Protein AF-A0A2V7BH50-F1 (afdb_monomer)

Nearest PDB structures (foldseek):
  5jne-assembly1_A  TM=3.994E-01  e=6.739E-01  Saccharomyces cerevisiae S288C
  4mvt-assembly1_A  TM=2.129E-01  e=1.641E+00  Homo sapiens
  1p8j-assembly1_A  TM=2.539E-01  e=5.374E+00  Mus musculus

Radius of gyration: 24.43 Å; Cα contacts (8 Å, |Δi|>4): 268; chains: 1; bounding box: 79×33×51 Å

Mean predicted aligned error: 12.46 Å

Structure (mmCIF, N/CA/C/O backbone):
data_AF-A0A2V7BH50-F1
#
_entry.id   AF-A0A2V7BH50-F1
#
loop_
_atom_site.group_PDB
_atom_site.id
_atom_site.type_symbol
_atom_site.label_atom_id
_atom_site.label_alt_id
_atom_site.label_comp_id
_atom_site.label_asym_id
_atom_site.label_entity_id
_atom_site.label_seq_id
_atom_site.pdbx_PDB_ins_code
_atom_site.Cartn_x
_atom_site.Cartn_y
_atom_site.Cartn_z
_atom_site.occupancy
_atom_site.B_iso_or_equiv
_atom_site.auth_seq_id
_atom_site.auth_comp_id
_atom_site.auth_asym_id
_atom_site.auth_atom_id
_atom_site.pdbx_PDB_model_num
ATOM 1 N N . MET A 1 1 ? -61.242 18.136 31.394 1.00 51.22 1 MET A N 1
ATOM 2 C CA . MET A 1 1 ? -59.827 18.566 31.529 1.00 51.22 1 MET A CA 1
ATOM 3 C C . MET A 1 1 ? -58.829 17.401 31.606 1.00 51.22 1 MET A C 1
ATOM 5 O O . MET A 1 1 ? -57.782 17.515 30.989 1.00 51.22 1 MET A O 1
ATOM 9 N N . GLN A 1 2 ? -59.141 16.263 32.249 1.00 54.16 2 GLN A N 1
ATOM 10 C CA . GLN A 1 2 ? -58.220 15.110 32.393 1.00 54.16 2 GLN A CA 1
ATOM 11 C C . GLN A 1 2 ? -57.709 14.466 31.083 1.00 54.16 2 GLN A C 1
ATOM 13 O O . GLN A 1 2 ? -56.586 13.965 31.047 1.00 54.16 2 GLN A O 1
ATOM 18 N N . ALA A 1 3 ? -58.497 14.471 30.002 1.00 55.38 3 ALA A N 1
ATOM 19 C CA . ALA A 1 3 ? -58.107 13.830 28.739 1.00 55.38 3 ALA A CA 1
ATOM 20 C C . ALA A 1 3 ? -56.936 14.541 28.025 1.00 55.38 3 ALA A C 1
ATOM 22 O O . ALA A 1 3 ? -56.095 13.878 27.416 1.00 55.38 3 ALA A O 1
ATOM 23 N N . ASN A 1 4 ? -56.842 15.872 28.146 1.00 57.03 4 ASN A N 1
ATOM 24 C CA . ASN A 1 4 ? -55.754 16.650 27.544 1.00 57.03 4 ASN A CA 1
ATOM 25 C C . ASN A 1 4 ? -54.443 16.469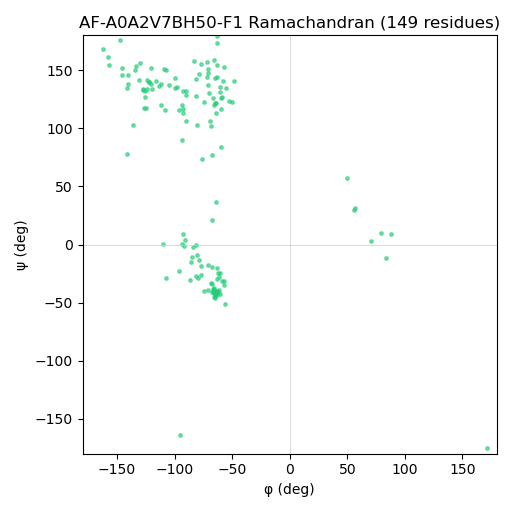 28.309 1.00 57.03 4 ASN A C 1
ATOM 27 O O . ASN A 1 4 ? -53.399 16.281 27.691 1.00 57.03 4 ASN A O 1
ATOM 31 N N . THR A 1 5 ? -54.496 16.431 29.641 1.00 60.12 5 THR A N 1
ATOM 32 C CA . THR A 1 5 ? -53.314 16.210 30.485 1.00 60.12 5 THR A CA 1
ATOM 33 C C . THR A 1 5 ? -52.688 14.842 30.214 1.00 60.12 5 THR A C 1
ATOM 35 O O . THR A 1 5 ? -51.473 14.726 30.092 1.00 60.12 5 THR A O 1
ATOM 38 N N . ARG A 1 6 ? -53.518 13.805 30.029 1.00 62.84 6 ARG A N 1
ATOM 39 C CA . ARG A 1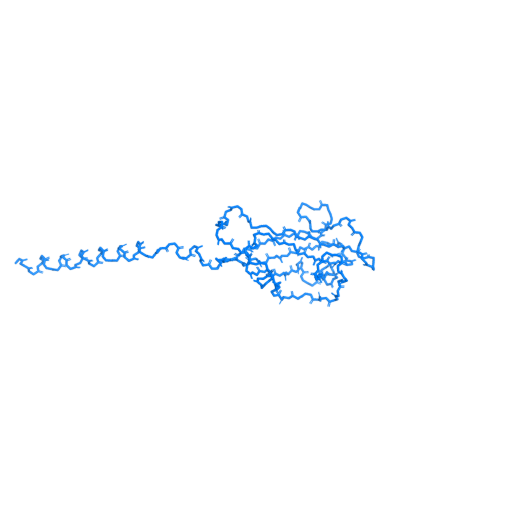 6 ? -53.053 12.439 29.751 1.00 62.84 6 ARG A CA 1
ATOM 40 C C . ARG A 1 6 ? -52.362 12.319 28.388 1.00 62.84 6 ARG A C 1
ATOM 42 O O . ARG A 1 6 ? -51.352 11.632 28.290 1.00 62.84 6 ARG A O 1
ATOM 49 N N . ARG A 1 7 ? -52.859 13.016 27.358 1.00 61.31 7 ARG A N 1
ATOM 50 C CA . ARG A 1 7 ? -52.208 13.071 26.036 1.00 61.31 7 ARG A CA 1
ATOM 51 C C . ARG A 1 7 ? -50.860 13.787 26.095 1.00 61.31 7 ARG A C 1
ATOM 53 O O . ARG A 1 7 ? -49.892 13.249 25.581 1.00 61.31 7 ARG A O 1
ATOM 60 N N . ILE A 1 8 ? -50.781 14.931 26.777 1.00 66.00 8 ILE A N 1
ATOM 61 C CA . ILE A 1 8 ? -49.538 15.709 26.914 1.00 66.00 8 ILE A CA 1
ATOM 62 C C . ILE A 1 8 ? -48.442 14.890 27.613 1.00 66.00 8 ILE A C 1
ATOM 64 O O . ILE A 1 8 ? -47.302 14.869 27.155 1.00 66.00 8 ILE A O 1
ATOM 68 N N . VAL A 1 9 ? -48.792 14.161 28.676 1.00 66.75 9 VAL A N 1
ATOM 69 C CA . VAL A 1 9 ? -47.847 13.306 29.413 1.00 66.75 9 VAL A CA 1
ATOM 70 C C . VAL A 1 9 ? -47.313 12.166 28.538 1.00 66.75 9 VAL A C 1
ATOM 72 O O . VAL A 1 9 ? -46.112 11.910 28.546 1.00 66.75 9 VAL A O 1
ATOM 75 N N . ILE A 1 10 ? -48.169 11.522 27.736 1.00 68.19 10 ILE A N 1
ATOM 76 C CA . ILE A 1 10 ? -47.751 10.446 26.822 1.00 68.19 10 ILE A CA 1
ATOM 77 C C . ILE A 1 10 ? -46.802 10.986 25.743 1.00 68.19 10 ILE A C 1
ATOM 79 O O . ILE A 1 10 ? -45.774 10.367 25.470 1.00 68.19 10 ILE A O 1
ATOM 83 N N . THR A 1 11 ? -47.085 12.158 25.167 1.00 70.12 11 THR A N 1
ATOM 84 C CA . THR A 1 11 ? -46.213 12.766 24.149 1.00 70.12 11 THR A CA 1
ATOM 85 C C . THR A 1 11 ? -44.848 13.154 24.725 1.00 70.12 11 THR A C 1
ATOM 87 O O . THR A 1 11 ? -43.822 12.912 24.092 1.00 70.12 11 THR A O 1
ATOM 90 N N . LEU A 1 12 ? -44.811 13.695 25.947 1.00 68.56 12 LEU A N 1
ATOM 91 C CA . LEU A 1 12 ? -43.563 14.066 26.624 1.00 68.56 12 LEU A CA 1
ATOM 92 C C . LEU A 1 12 ? -42.710 12.843 26.988 1.00 68.56 12 LEU A C 1
ATOM 94 O O . LEU A 1 12 ? -41.501 12.863 26.770 1.00 68.56 12 LEU A O 1
ATOM 98 N N . LEU A 1 13 ? -43.334 11.761 27.467 1.00 72.12 13 LEU A N 1
ATOM 99 C CA . LEU A 1 13 ? -42.660 10.481 27.717 1.00 72.12 13 LEU A CA 1
ATOM 100 C C . LEU A 1 13 ? -42.077 9.883 26.433 1.00 72.12 13 LEU A C 1
ATOM 102 O O . LEU A 1 13 ? -40.965 9.366 26.445 1.00 72.12 13 LEU A O 1
ATOM 106 N N . SER A 1 14 ? -42.803 10.006 25.320 1.00 68.81 14 SER A N 1
ATOM 107 C CA . SER A 1 14 ? -42.352 9.532 24.007 1.00 68.81 14 SER A CA 1
ATOM 108 C C . SER A 1 14 ? -41.120 10.305 23.528 1.00 68.81 14 SER A C 1
ATOM 110 O O . SER A 1 14 ? -40.137 9.700 23.112 1.00 68.81 14 SER A O 1
ATOM 112 N N . CYS A 1 15 ? -41.132 11.637 23.646 1.00 70.56 15 CYS A N 1
ATOM 113 C CA . CYS A 1 15 ? -39.979 12.475 23.304 1.00 70.56 15 CYS A CA 1
ATOM 114 C C . CYS A 1 15 ? -38.760 12.180 24.186 1.00 70.56 15 CYS A C 1
ATOM 116 O O . CYS A 1 15 ? -37.650 12.076 23.668 1.00 70.56 15 CYS A O 1
ATOM 118 N N . ALA A 1 16 ? -38.956 12.016 25.497 1.00 71.06 16 ALA A N 1
ATOM 119 C CA . ALA A 1 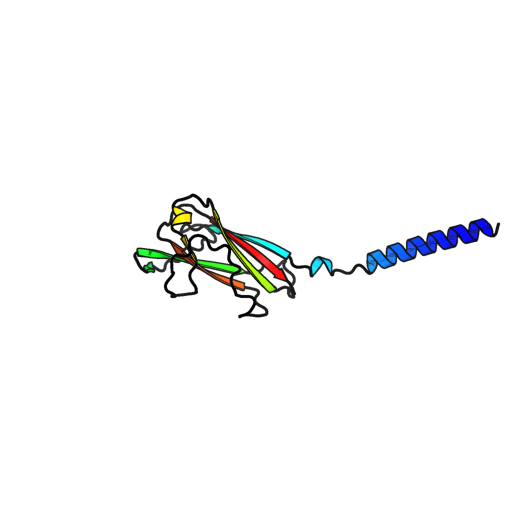16 ? -37.873 11.683 26.417 1.00 71.06 16 ALA A CA 1
ATOM 120 C C . ALA A 1 16 ? -37.262 10.309 26.103 1.00 71.06 16 ALA A C 1
ATOM 122 O O . ALA A 1 16 ? -36.043 10.165 26.117 1.00 71.06 16 ALA A O 1
ATOM 123 N N . LEU A 1 17 ? -38.092 9.321 25.752 1.00 73.62 17 LEU A N 1
ATOM 124 C CA . LEU A 1 17 ? -37.634 7.992 25.354 1.00 73.62 17 LEU A CA 1
ATOM 125 C C . LEU A 1 17 ? -36.835 8.033 24.043 1.00 73.62 17 LEU A C 1
ATOM 127 O O . LEU A 1 17 ? -35.794 7.395 23.950 1.00 73.62 17 LEU A O 1
ATOM 131 N N . ILE A 1 18 ? -37.275 8.815 23.051 1.00 71.12 18 ILE A N 1
ATOM 132 C CA . ILE A 1 18 ? -36.557 8.983 21.776 1.00 71.12 18 ILE A CA 1
ATOM 133 C C . ILE A 1 18 ? -35.201 9.664 21.996 1.00 71.12 18 ILE A C 1
ATOM 135 O O . ILE A 1 18 ? -34.198 9.216 21.449 1.00 71.12 18 ILE A O 1
ATOM 139 N N . GLN A 1 19 ? -35.146 10.708 22.827 1.00 69.31 19 GLN A N 1
ATOM 140 C CA . GLN A 1 19 ? -33.885 11.378 23.167 1.00 69.31 19 GLN A CA 1
ATOM 141 C C . GLN A 1 19 ? -32.940 10.460 23.953 1.00 69.31 19 GLN A C 1
ATOM 143 O O . GLN A 1 19 ? -31.738 10.461 23.699 1.00 69.31 19 GLN A O 1
ATOM 148 N N . LEU A 1 20 ? -33.476 9.628 24.852 1.00 66.94 20 LEU A N 1
ATOM 149 C CA . LEU A 1 20 ? -32.700 8.632 25.588 1.00 66.94 20 LEU A CA 1
ATOM 150 C C . LEU A 1 20 ? -32.166 7.530 24.660 1.00 66.94 20 LEU A C 1
ATOM 152 O O . LEU A 1 20 ? -31.011 7.144 24.785 1.00 66.94 20 LEU A O 1
ATOM 156 N N . LEU A 1 21 ? -32.967 7.064 23.696 1.00 65.44 21 LEU A N 1
ATOM 157 C CA . LEU A 1 21 ? -32.547 6.091 22.681 1.00 65.44 21 LEU A CA 1
ATOM 158 C C . LEU A 1 21 ? -31.471 6.663 21.745 1.00 65.44 21 LEU A C 1
ATOM 160 O O . LEU A 1 21 ? -30.518 5.962 21.422 1.00 65.44 21 LEU A O 1
ATOM 164 N N . LEU A 1 22 ? -31.576 7.938 21.359 1.00 61.59 22 LEU A N 1
ATOM 165 C CA . LEU A 1 22 ? -30.550 8.642 20.578 1.00 61.59 22 LEU A CA 1
ATOM 166 C C . LEU A 1 22 ? -29.251 8.854 21.371 1.00 61.59 22 LEU A C 1
ATOM 168 O O . LEU A 1 22 ? -28.177 8.804 20.787 1.00 61.59 22 LEU A O 1
ATOM 172 N N . ALA A 1 23 ? -29.334 9.061 22.688 1.00 60.69 23 ALA A N 1
ATOM 173 C CA . ALA A 1 23 ? -28.163 9.168 23.561 1.00 60.69 23 ALA A CA 1
ATOM 174 C C . ALA A 1 23 ? -27.528 7.800 23.891 1.00 60.69 23 ALA A C 1
ATOM 176 O O . ALA A 1 23 ? -26.334 7.731 24.174 1.00 60.69 23 ALA A O 1
ATOM 177 N N . LEU A 1 24 ? -28.320 6.720 23.860 1.00 57.69 24 LEU A N 1
ATOM 178 C CA . LEU A 1 24 ? -27.879 5.333 24.063 1.00 57.69 24 LEU A CA 1
ATOM 179 C C . LEU A 1 24 ? -27.360 4.665 22.785 1.00 57.69 24 LEU A C 1
ATOM 181 O O . LEU A 1 24 ? -26.687 3.641 22.885 1.00 57.69 24 LEU A O 1
ATOM 185 N N . ALA A 1 25 ? -27.626 5.235 21.605 1.00 56.97 25 ALA A N 1
ATOM 186 C CA . ALA A 1 25 ? -26.881 4.939 20.387 1.00 56.97 25 ALA A CA 1
ATOM 187 C C . ALA A 1 25 ? -25.452 5.481 20.564 1.00 56.97 25 ALA A C 1
ATOM 189 O O . ALA A 1 25 ? -25.109 6.576 20.124 1.00 56.97 25 ALA A O 1
ATOM 190 N N . GLY A 1 26 ? -24.652 4.743 21.332 1.00 51.69 26 GLY A N 1
ATOM 191 C CA . GLY A 1 26 ? -23.297 5.112 21.700 1.00 51.69 26 GLY A CA 1
ATOM 192 C C . GLY A 1 26 ? -22.360 5.210 20.489 1.00 51.69 26 GLY A C 1
ATOM 193 O O . GLY A 1 26 ? -22.743 4.925 19.353 1.00 51.69 26 GLY A O 1
ATOM 194 N N . PRO A 1 27 ? -21.083 5.552 20.718 1.00 51.00 27 PRO A N 1
ATOM 195 C CA . PRO A 1 27 ? -20.056 5.695 19.683 1.00 51.00 27 PRO A CA 1
ATOM 196 C C . PRO A 1 27 ? -19.669 4.369 18.990 1.00 51.00 27 PRO A C 1
ATOM 198 O O . PRO A 1 27 ? -18.594 4.272 18.406 1.00 51.00 27 PRO A O 1
ATOM 201 N N . GLU A 1 28 ? -20.513 3.337 19.023 1.00 51.47 28 GLU A N 1
ATOM 202 C CA . GLU A 1 28 ? -20.289 2.052 18.350 1.00 51.47 28 GLU A CA 1
ATOM 203 C C . GLU A 1 28 ? -20.079 2.218 16.843 1.00 51.47 28 GLU A C 1
ATOM 205 O O . GLU A 1 28 ? -19.255 1.514 16.266 1.00 51.47 28 GLU A O 1
ATOM 210 N N . ALA A 1 29 ? -20.708 3.217 16.215 1.00 48.34 29 ALA A N 1
ATOM 211 C CA . ALA A 1 29 ? -20.437 3.549 14.817 1.00 48.34 29 ALA A CA 1
ATOM 212 C C . ALA A 1 29 ? -18.987 4.025 14.581 1.00 48.34 29 ALA A C 1
ATOM 214 O O . ALA A 1 29 ? -18.431 3.763 13.520 1.00 48.34 29 ALA A O 1
ATOM 215 N N . ALA A 1 30 ? -18.339 4.660 15.567 1.00 51.62 30 ALA A N 1
ATOM 216 C CA . ALA A 1 30 ? -16.927 5.052 15.482 1.00 51.62 30 ALA A CA 1
ATOM 217 C C . ALA A 1 30 ? -15.963 3.869 15.707 1.00 51.62 30 ALA A C 1
ATOM 219 O O . ALA A 1 30 ? -14.801 3.943 15.310 1.00 51.62 30 ALA A O 1
ATOM 220 N N . ARG A 1 31 ? -16.444 2.765 16.301 1.00 57.47 31 ARG A N 1
ATOM 221 C CA . ARG A 1 31 ? -15.720 1.485 16.413 1.00 57.47 31 ARG A CA 1
ATOM 222 C C . ARG A 1 31 ? -16.002 0.520 15.260 1.00 57.47 31 ARG A C 1
ATOM 224 O O . ARG A 1 31 ? -15.445 -0.576 15.238 1.00 57.47 31 ARG A O 1
ATOM 231 N N . ALA A 1 32 ? -16.865 0.897 14.320 1.00 68.50 32 ALA A N 1
ATOM 232 C CA . ALA A 1 32 ? -17.081 0.116 13.116 1.00 68.50 32 ALA A CA 1
ATOM 233 C C . ALA A 1 32 ? -15.789 0.052 12.292 1.00 68.50 32 ALA A C 1
ATOM 235 O O . ALA A 1 32 ? -14.933 0.933 12.376 1.00 68.50 32 ALA A O 1
ATOM 236 N N . GLN A 1 33 ? -15.660 -1.001 11.490 1.00 78.81 33 GLN A N 1
ATOM 237 C CA . GLN A 1 33 ? -14.560 -1.145 10.549 1.00 78.81 33 GLN A CA 1
ATOM 238 C C . GLN A 1 33 ? -14.452 0.111 9.668 1.00 78.81 33 GLN A C 1
ATOM 240 O O . GLN A 1 33 ? -15.417 0.484 9.002 1.00 78.81 33 GLN A O 1
ATOM 245 N N . GLN A 1 34 ? -13.286 0.755 9.657 1.00 84.56 34 GLN A N 1
ATOM 246 C CA . GLN A 1 34 ? -13.026 1.953 8.854 1.00 84.56 34 GLN A CA 1
ATOM 247 C C . GLN A 1 34 ? -12.070 1.605 7.718 1.00 84.56 34 GLN A C 1
ATOM 249 O O . GLN A 1 34 ? -11.253 0.697 7.850 1.00 84.56 34 GLN A O 1
ATOM 254 N N . THR A 1 35 ? -12.163 2.311 6.593 1.00 86.94 35 THR A N 1
ATOM 255 C CA . THR A 1 35 ? -11.208 2.170 5.486 1.00 86.94 35 THR A CA 1
ATOM 256 C C . THR A 1 35 ? -10.674 3.536 5.107 1.00 86.94 35 THR A C 1
ATOM 258 O O . THR A 1 35 ? -11.448 4.480 4.965 1.00 86.94 35 THR A O 1
ATOM 261 N N . PHE A 1 36 ? -9.362 3.639 4.934 1.00 87.25 36 PHE A N 1
ATOM 262 C CA . PHE A 1 36 ? -8.716 4.834 4.403 1.00 87.25 36 PHE A CA 1
ATOM 263 C C . PHE A 1 36 ? -7.701 4.450 3.332 1.00 87.25 36 PHE A C 1
ATOM 265 O O . PHE A 1 36 ? -7.141 3.354 3.354 1.00 87.25 36 PHE A O 1
ATOM 272 N N . SER A 1 37 ? -7.454 5.374 2.408 1.00 90.06 37 SER A N 1
ATOM 273 C CA . SER A 1 37 ? -6.529 5.161 1.300 1.00 90.06 37 SER A CA 1
ATOM 274 C C . SER A 1 37 ? -5.225 5.918 1.533 1.00 90.06 37 SER A C 1
ATOM 276 O O . SER A 1 37 ? -5.235 7.088 1.914 1.00 90.06 37 SER A O 1
ATOM 278 N N . ILE A 1 38 ? -4.097 5.273 1.254 1.00 90.56 38 ILE A N 1
ATOM 279 C CA . ILE A 1 38 ? -2.770 5.893 1.225 1.00 90.56 38 ILE A CA 1
ATOM 280 C C . ILE A 1 38 ? -2.165 5.665 -0.155 1.00 90.56 38 ILE A C 1
ATOM 282 O O . ILE A 1 38 ? -2.304 4.592 -0.735 1.00 90.56 38 ILE A O 1
ATOM 286 N N . ALA A 1 39 ? -1.487 6.676 -0.687 1.00 93.00 39 ALA A N 1
ATOM 287 C CA . ALA A 1 39 ? -0.825 6.604 -1.978 1.00 93.00 39 ALA A CA 1
ATOM 288 C C . ALA A 1 39 ? 0.671 6.871 -1.826 1.00 93.00 39 ALA A C 1
ATOM 290 O O . ALA A 1 39 ? 1.074 7.799 -1.124 1.00 93.00 39 ALA A O 1
ATOM 291 N N . PHE A 1 40 ? 1.478 6.086 -2.528 1.00 93.50 40 PHE A N 1
ATOM 292 C CA . PHE A 1 40 ? 2.918 6.270 -2.591 1.00 93.50 40 PHE A CA 1
ATOM 293 C C . PHE A 1 40 ? 3.360 6.358 -4.053 1.00 93.50 40 PHE A C 1
ATOM 295 O O . PHE A 1 40 ? 3.044 5.462 -4.847 1.00 93.50 40 PHE A O 1
ATOM 302 N N . PRO A 1 41 ? 4.105 7.401 -4.445 1.00 92.75 41 PRO A N 1
ATOM 303 C CA . PRO A 1 41 ? 4.771 7.419 -5.735 1.00 92.75 41 PRO A CA 1
ATOM 304 C C . PRO A 1 41 ? 5.716 6.224 -5.864 1.00 92.75 41 PRO A C 1
ATOM 306 O O . PRO A 1 41 ? 6.421 5.853 -4.924 1.00 92.75 41 PRO A O 1
ATOM 309 N N . LYS A 1 42 ? 5.760 5.620 -7.049 1.00 88.19 42 LYS A N 1
ATOM 310 C CA . LYS A 1 42 ? 6.729 4.563 -7.331 1.00 88.19 42 LYS A CA 1
ATOM 311 C C . LYS A 1 42 ? 8.093 5.130 -7.708 1.00 88.19 42 LYS A C 1
ATOM 313 O O . LYS A 1 42 ? 9.095 4.467 -7.505 1.00 88.19 42 LYS A O 1
ATOM 318 N N . LYS A 1 43 ? 8.145 6.337 -8.267 1.00 86.50 43 LYS A N 1
ATOM 319 C CA . LYS A 1 43 ? 9.367 6.952 -8.792 1.00 86.50 43 LYS A CA 1
ATOM 320 C C . LYS A 1 43 ? 10.329 7.367 -7.684 1.00 86.50 43 LYS A C 1
ATOM 322 O O . LYS A 1 43 ? 9.910 7.918 -6.668 1.00 86.50 43 LYS A O 1
ATOM 327 N N . ALA A 1 44 ? 11.621 7.112 -7.878 1.00 81.62 44 ALA A N 1
ATOM 328 C CA . ALA A 1 44 ? 12.660 7.522 -6.936 1.00 81.62 44 ALA A CA 1
ATOM 329 C C . ALA A 1 44 ? 12.747 9.053 -6.819 1.00 81.62 44 ALA A C 1
ATOM 331 O O . ALA A 1 44 ? 12.608 9.761 -7.813 1.00 81.62 44 ALA A O 1
ATOM 332 N N . GLY A 1 45 ? 13.028 9.552 -5.614 1.00 82.88 45 GLY A N 1
ATOM 333 C CA . GLY A 1 45 ? 13.203 10.986 -5.351 1.00 82.88 45 GLY A CA 1
ATOM 334 C C . GLY A 1 45 ? 11.904 11.763 -5.122 1.00 82.88 45 GLY A C 1
ATOM 335 O O . GLY A 1 45 ? 11.964 12.887 -4.632 1.00 82.88 45 GLY A O 1
ATOM 336 N N . GLU A 1 46 ? 10.744 11.163 -5.398 1.00 88.19 46 GLU A N 1
ATOM 337 C CA . GLU A 1 46 ? 9.455 11.751 -5.038 1.00 88.19 46 GLU A CA 1
ATOM 338 C C . GLU A 1 46 ? 9.221 11.680 -3.515 1.00 88.19 46 GLU A C 1
ATOM 340 O O . GLU A 1 46 ? 9.596 10.686 -2.873 1.00 88.19 46 GLU A O 1
ATOM 345 N N . PRO A 1 47 ? 8.577 12.695 -2.910 1.00 86.06 47 PRO A N 1
ATOM 346 C CA . PRO A 1 47 ? 8.184 12.648 -1.508 1.00 86.06 47 PRO A CA 1
ATOM 347 C C . PRO A 1 47 ? 7.328 11.413 -1.211 1.00 86.06 47 PRO A C 1
ATOM 349 O O . PRO A 1 47 ? 6.395 11.102 -1.949 1.00 86.06 47 PRO A O 1
ATOM 352 N N . ASN A 1 48 ? 7.635 10.717 -0.113 1.00 86.25 48 ASN A N 1
ATOM 353 C CA . ASN A 1 48 ? 6.958 9.477 0.283 1.00 86.25 48 ASN A CA 1
ATOM 354 C C . ASN A 1 48 ? 6.982 8.385 -0.803 1.00 86.25 48 ASN A C 1
ATOM 356 O O . ASN A 1 48 ? 6.061 7.580 -0.889 1.00 86.25 48 ASN A O 1
ATOM 360 N N . SER A 1 49 ? 8.014 8.345 -1.647 1.00 90.06 49 SER A N 1
ATOM 361 C CA . SER A 1 49 ? 8.192 7.248 -2.596 1.00 90.06 49 SER A CA 1
ATOM 362 C C . SER A 1 49 ? 8.459 5.918 -1.892 1.00 90.06 49 SER A C 1
ATOM 364 O O . SER A 1 49 ? 9.193 5.868 -0.903 1.00 90.06 49 SER A O 1
ATOM 366 N N . CYS A 1 50 ? 7.924 4.823 -2.440 1.00 88.00 50 CYS A N 1
ATOM 367 C CA . CYS A 1 50 ? 8.290 3.476 -1.991 1.00 88.00 50 CYS A CA 1
ATOM 368 C C . CYS A 1 50 ? 9.608 2.979 -2.578 1.00 88.00 50 CYS A C 1
ATOM 370 O O . CYS A 1 50 ? 10.063 1.906 -2.188 1.00 88.00 50 CYS A O 1
ATOM 372 N N . MET A 1 51 ? 10.208 3.684 -3.540 1.00 89.56 51 MET A N 1
ATOM 373 C CA . MET A 1 51 ? 11.422 3.195 -4.184 1.00 89.56 51 MET A CA 1
ATOM 374 C C . MET A 1 51 ? 12.574 3.123 -3.191 1.00 89.56 51 MET A C 1
ATOM 376 O O . MET A 1 51 ? 12.981 4.132 -2.613 1.00 89.56 51 MET A O 1
ATOM 380 N N . THR A 1 52 ? 13.135 1.929 -3.019 1.00 85.88 52 THR A N 1
ATOM 381 C CA . THR A 1 52 ? 14.347 1.769 -2.219 1.00 85.88 52 THR A CA 1
ATOM 382 C C . THR A 1 52 ? 15.579 2.080 -3.065 1.00 85.88 52 THR A C 1
ATOM 384 O O . THR A 1 52 ? 15.562 1.976 -4.289 1.00 85.88 52 THR A O 1
ATOM 387 N N . GLN A 1 53 ? 16.683 2.428 -2.406 1.00 78.44 53 GLN A N 1
ATOM 388 C CA . GLN A 1 53 ? 17.989 2.557 -3.063 1.00 78.44 53 GLN A CA 1
ATOM 389 C C . GLN A 1 53 ? 18.689 1.200 -3.255 1.00 78.44 53 GLN A C 1
ATOM 391 O O . GLN A 1 53 ? 19.803 1.146 -3.769 1.00 78.44 53 GLN A O 1
ATOM 396 N N . MET A 1 54 ? 18.066 0.103 -2.812 1.00 71.88 54 MET A N 1
ATOM 397 C CA . MET A 1 54 ? 18.649 -1.228 -2.905 1.00 71.88 54 MET A CA 1
ATOM 398 C C . MET A 1 54 ? 18.422 -1.786 -4.313 1.00 71.88 54 MET A C 1
ATOM 400 O O . MET A 1 54 ? 17.273 -1.814 -4.770 1.00 71.88 54 MET A O 1
ATOM 404 N N . PRO A 1 55 ? 19.479 -2.263 -4.996 1.00 68.88 55 PRO A N 1
ATOM 405 C CA . PRO A 1 55 ? 19.303 -2.955 -6.260 1.00 68.88 55 PRO A CA 1
ATOM 406 C C . PRO A 1 55 ? 18.439 -4.199 -6.035 1.00 68.88 55 PRO A C 1
ATOM 408 O O . PRO A 1 55 ? 18.666 -4.980 -5.109 1.00 68.88 55 PRO A O 1
ATOM 411 N N . GLY A 1 56 ? 17.422 -4.357 -6.875 1.00 67.00 56 GLY A N 1
ATOM 412 C CA . GLY A 1 56 ? 16.615 -5.562 -6.923 1.00 67.00 56 GLY A CA 1
ATOM 413 C C . GLY A 1 56 ? 17.393 -6.717 -7.545 1.00 67.00 56 GLY A C 1
ATOM 414 O O . GLY A 1 56 ? 18.317 -6.521 -8.338 1.00 67.00 56 GLY A O 1
ATOM 415 N N . GLY A 1 57 ? 16.982 -7.948 -7.239 1.00 67.50 57 GLY A N 1
ATOM 416 C CA . GLY A 1 57 ? 17.399 -9.100 -8.041 1.00 67.50 57 GLY A CA 1
ATOM 417 C C . GLY A 1 57 ? 17.003 -8.915 -9.515 1.00 67.50 57 GLY A C 1
ATOM 418 O O . GLY A 1 57 ? 16.032 -8.216 -9.816 1.00 67.50 57 GLY A O 1
ATOM 419 N N . ASN A 1 58 ? 17.750 -9.537 -10.433 1.00 72.44 58 ASN A N 1
ATOM 420 C CA . ASN A 1 58 ? 17.468 -9.551 -11.878 1.00 72.44 58 ASN A CA 1
ATOM 421 C C . ASN A 1 58 ? 17.347 -8.163 -12.548 1.00 72.44 58 ASN A C 1
ATOM 423 O O . ASN A 1 58 ? 16.602 -8.007 -13.512 1.00 72.44 58 ASN A O 1
ATOM 427 N N . GLY A 1 59 ? 18.079 -7.156 -12.058 1.00 75.69 59 GLY A N 1
ATOM 428 C CA . GLY A 1 59 ? 18.184 -5.843 -12.710 1.00 75.69 59 GLY A CA 1
ATOM 429 C C . GLY A 1 59 ? 17.000 -4.892 -12.494 1.00 75.69 59 GLY A C 1
ATOM 430 O O . GLY A 1 59 ? 16.944 -3.859 -13.153 1.00 75.69 59 GLY A O 1
ATOM 431 N N . GLY A 1 60 ? 16.068 -5.220 -11.593 1.00 83.81 60 GLY A N 1
ATOM 432 C CA . GLY A 1 60 ? 15.012 -4.299 -11.151 1.00 83.81 60 GLY A CA 1
ATOM 433 C C . GLY A 1 60 ? 15.357 -3.559 -9.856 1.00 83.81 60 GLY A C 1
ATOM 434 O O . GLY A 1 60 ? 16.503 -3.559 -9.407 1.00 83.81 60 GLY A O 1
ATOM 435 N N . THR A 1 61 ? 14.343 -2.975 -9.219 1.00 87.44 61 THR A N 1
ATOM 436 C CA . THR A 1 61 ? 14.468 -2.231 -7.956 1.00 87.44 61 THR A CA 1
ATOM 437 C C . THR A 1 61 ? 13.421 -2.689 -6.950 1.00 87.44 61 THR A C 1
ATOM 439 O O . THR A 1 61 ? 12.271 -2.947 -7.313 1.00 87.44 61 THR A O 1
ATOM 442 N N . PHE A 1 62 ? 13.801 -2.773 -5.673 1.00 87.69 62 PHE A N 1
ATOM 443 C CA . PHE A 1 62 ? 12.853 -3.069 -4.601 1.00 87.69 62 PHE A CA 1
ATOM 444 C C . PHE A 1 62 ? 12.028 -1.841 -4.206 1.00 87.69 62 PHE A C 1
ATOM 446 O O . PHE A 1 62 ? 12.521 -0.709 -4.176 1.00 87.69 62 PHE A O 1
ATOM 453 N N . LEU A 1 63 ? 10.783 -2.101 -3.825 1.00 89.31 63 LEU A N 1
ATOM 454 C CA . LEU A 1 63 ? 9.817 -1.152 -3.293 1.00 89.31 63 LEU A CA 1
ATOM 455 C C . LEU A 1 63 ? 9.525 -1.515 -1.833 1.00 89.31 63 LEU A C 1
ATOM 457 O O . LEU A 1 63 ? 9.320 -2.686 -1.514 1.00 89.31 63 LEU A O 1
ATOM 461 N N . ARG A 1 64 ? 9.478 -0.515 -0.955 1.00 88.81 64 ARG A N 1
ATOM 462 C CA . ARG A 1 64 ? 9.101 -0.650 0.454 1.00 88.81 64 ARG A CA 1
ATOM 463 C C . ARG A 1 64 ? 8.166 0.490 0.841 1.00 88.81 64 ARG A C 1
ATOM 465 O O . ARG A 1 64 ? 8.611 1.610 1.079 1.00 88.81 64 ARG A O 1
ATOM 472 N N . CYS A 1 65 ? 6.876 0.193 0.931 1.00 88.62 65 CYS A N 1
ATOM 473 C CA . CYS A 1 65 ? 5.866 1.150 1.370 1.00 88.62 65 CYS A CA 1
ATOM 474 C C . CYS A 1 65 ? 5.597 0.964 2.860 1.00 88.62 65 CYS A C 1
ATOM 476 O O . CYS A 1 65 ? 5.104 -0.085 3.280 1.00 88.62 65 CYS A O 1
ATOM 478 N N . ARG A 1 66 ? 5.914 1.979 3.667 1.00 88.44 66 ARG A N 1
ATOM 479 C CA . ARG A 1 66 ? 5.613 1.968 5.099 1.00 88.44 66 ARG A CA 1
ATOM 480 C C . ARG A 1 66 ? 4.238 2.579 5.336 1.00 88.44 66 ARG A C 1
ATOM 482 O O . ARG A 1 66 ? 4.072 3.792 5.268 1.00 88.44 66 ARG A O 1
ATOM 489 N N . ILE A 1 67 ? 3.272 1.729 5.650 1.00 88.00 67 ILE A N 1
ATOM 490 C CA . ILE A 1 67 ? 1.898 2.109 5.966 1.00 88.00 67 ILE A CA 1
ATOM 491 C C . ILE A 1 67 ? 1.799 2.259 7.480 1.00 88.00 67 ILE A C 1
ATOM 493 O O . ILE A 1 67 ? 2.062 1.315 8.223 1.00 88.00 67 ILE A O 1
ATOM 497 N N . VAL A 1 68 ? 1.441 3.450 7.948 1.00 88.75 68 VAL A N 1
ATOM 498 C CA . VAL A 1 68 ? 1.261 3.750 9.372 1.00 88.75 68 VAL A CA 1
ATOM 499 C C . VAL A 1 68 ? -0.115 4.364 9.540 1.00 88.75 68 VAL A C 1
ATOM 501 O O . VAL A 1 68 ? -0.472 5.258 8.774 1.00 88.75 68 VAL A O 1
ATOM 504 N N . LEU A 1 69 ? -0.881 3.885 10.524 1.00 87.06 69 LEU A N 1
ATOM 505 C CA . LEU A 1 69 ? -2.162 4.502 10.854 1.00 87.06 69 LEU A CA 1
ATOM 506 C C . LEU A 1 69 ? -1.932 5.974 11.223 1.00 87.06 69 LEU A C 1
ATOM 508 O O . LEU A 1 69 ? -1.093 6.238 12.094 1.00 87.06 69 LEU A O 1
ATOM 512 N N . PRO A 1 70 ? -2.638 6.925 10.591 1.00 86.12 70 PRO A N 1
ATOM 513 C CA . PRO A 1 70 ? -2.497 8.324 10.953 1.00 86.12 70 PRO A CA 1
ATOM 514 C C . PRO A 1 70 ? -3.003 8.580 12.384 1.00 86.12 70 PRO A C 1
ATOM 516 O O . PRO A 1 70 ? -3.705 7.763 12.987 1.00 86.12 70 PRO A O 1
ATOM 519 N 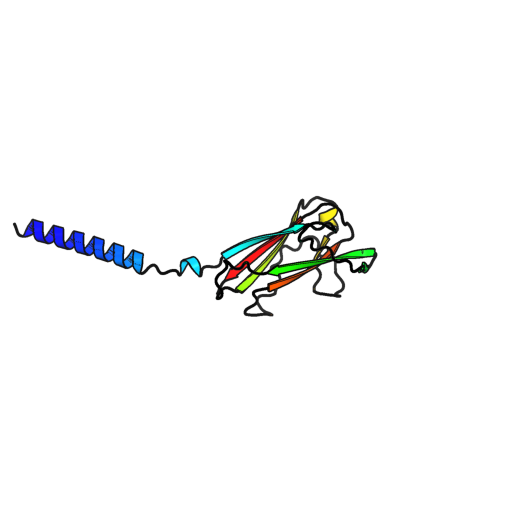N . ALA A 1 71 ? -2.542 9.683 12.980 1.00 87.06 71 ALA A N 1
ATOM 520 C CA . ALA A 1 71 ? -2.702 9.947 14.414 1.00 87.06 71 ALA A CA 1
ATOM 521 C C . ALA A 1 71 ? -4.162 10.187 14.843 1.00 87.06 71 ALA A C 1
ATOM 523 O O . ALA A 1 71 ? -4.480 10.078 16.024 1.00 87.06 71 ALA A O 1
ATOM 524 N N . ASP A 1 72 ? -5.029 10.515 13.891 1.00 86.88 72 ASP A N 1
ATOM 525 C CA . ASP A 1 72 ? -6.470 10.696 14.049 1.00 86.88 72 ASP A CA 1
ATOM 526 C C . ASP A 1 72 ? -7.250 9.371 14.095 1.00 86.88 72 ASP A C 1
ATOM 528 O O . ASP A 1 72 ? -8.402 9.362 14.528 1.00 86.88 72 ASP A O 1
ATOM 532 N N . VAL A 1 73 ? -6.633 8.241 13.725 1.00 86.19 73 VAL A N 1
ATOM 533 C CA . VAL A 1 73 ? -7.240 6.913 13.890 1.00 86.19 73 VAL A CA 1
ATOM 534 C C . VAL A 1 73 ? -7.195 6.507 15.371 1.00 86.19 73 VAL A C 1
ATOM 536 O O . VAL A 1 73 ? -6.092 6.411 15.929 1.00 86.19 73 VAL A O 1
ATOM 539 N N . PRO A 1 74 ? -8.344 6.198 16.013 1.00 88.75 74 PRO A N 1
ATOM 540 C CA . PRO A 1 74 ? -8.410 5.827 17.428 1.00 88.75 74 PRO A CA 1
ATOM 541 C C . PRO A 1 74 ? -7.388 4.756 17.825 1.00 88.75 74 PRO A C 1
ATOM 543 O O . PRO A 1 74 ? -7.119 3.830 17.057 1.00 88.75 74 PRO A O 1
ATOM 546 N N . SER A 1 75 ? -6.786 4.893 19.014 1.00 88.25 75 SER A N 1
ATOM 547 C CA . SER A 1 75 ? -5.663 4.060 19.485 1.00 88.25 75 SER A CA 1
ATOM 548 C C . SER A 1 75 ? -6.012 2.575 19.653 1.00 88.25 75 SER A C 1
ATOM 550 O O . SER A 1 75 ? -5.116 1.732 19.634 1.00 88.25 75 SER A O 1
ATOM 552 N N . ASP A 1 76 ? -7.299 2.266 19.780 1.00 86.25 76 ASP A N 1
ATOM 553 C CA . ASP A 1 76 ? -7.868 0.929 19.920 1.00 86.25 76 ASP A CA 1
ATOM 554 C C . ASP A 1 76 ? -8.256 0.273 18.585 1.00 86.25 76 ASP A C 1
ATOM 556 O O . ASP A 1 76 ? -8.775 -0.839 18.594 1.00 86.25 76 ASP A O 1
ATOM 560 N N . LEU A 1 77 ? -7.984 0.922 17.445 1.00 86.62 77 LEU A N 1
ATOM 561 C CA . LEU A 1 77 ? -8.132 0.321 16.118 1.00 86.62 77 LEU A CA 1
ATOM 562 C C . LEU A 1 77 ? -6.791 -0.165 15.561 1.00 86.62 77 LEU A C 1
ATOM 564 O O . LEU A 1 77 ? -5.746 0.479 15.706 1.00 86.62 77 LEU A O 1
ATOM 568 N N . PHE A 1 78 ? -6.841 -1.294 14.865 1.00 85.81 78 PHE A N 1
ATOM 569 C CA . PHE A 1 78 ? -5.686 -1.982 14.301 1.00 85.81 78 PHE A CA 1
ATOM 570 C C . PHE A 1 78 ? -5.919 -2.310 12.834 1.00 85.81 78 PHE A C 1
ATOM 572 O O . PHE A 1 78 ? -7.059 -2.423 12.390 1.00 85.81 78 PHE A O 1
ATOM 579 N N . ILE A 1 79 ? -4.839 -2.476 12.077 1.00 84.81 79 ILE A N 1
ATOM 580 C CA . ILE A 1 79 ? -4.899 -2.884 10.674 1.00 84.81 79 ILE A CA 1
ATOM 581 C C . ILE A 1 79 ? -5.482 -4.297 10.599 1.00 84.81 79 ILE A C 1
ATOM 583 O O . ILE A 1 79 ? -4.945 -5.239 11.178 1.00 84.81 79 ILE A O 1
ATOM 587 N N . ARG A 1 80 ? -6.588 -4.430 9.865 1.00 81.81 80 ARG A N 1
ATOM 588 C CA . ARG A 1 80 ? -7.312 -5.684 9.623 1.00 81.81 80 ARG A CA 1
ATOM 589 C C . ARG A 1 80 ? -7.129 -6.198 8.202 1.00 81.81 80 ARG A C 1
ATOM 591 O O . ARG A 1 80 ? -7.172 -7.403 7.988 1.00 81.81 80 ARG A O 1
ATOM 598 N N . ALA A 1 81 ? -6.905 -5.309 7.242 1.00 78.81 81 ALA A N 1
ATOM 599 C CA . ALA A 1 81 ? -6.520 -5.679 5.889 1.00 78.81 81 ALA A CA 1
ATOM 600 C C . ALA A 1 81 ? -5.809 -4.510 5.209 1.00 78.81 81 ALA A C 1
ATOM 602 O O . ALA A 1 81 ? -6.036 -3.346 5.539 1.00 78.81 81 ALA A O 1
ATOM 603 N N . VAL A 1 82 ? -4.972 -4.840 4.234 1.00 80.38 82 VAL A N 1
ATOM 604 C CA . VAL A 1 82 ? -4.434 -3.890 3.265 1.00 80.38 82 VAL A CA 1
ATOM 605 C C . VAL A 1 82 ? -4.754 -4.454 1.890 1.00 80.38 82 VAL A C 1
ATOM 607 O O . VAL A 1 82 ? -4.537 -5.639 1.647 1.00 80.38 82 VAL A O 1
ATOM 610 N N . PHE A 1 83 ? -5.282 -3.619 1.009 1.00 82.31 83 PHE A N 1
ATOM 611 C CA . PHE A 1 83 ? -5.499 -3.924 -0.399 1.00 82.31 83 PHE A CA 1
ATOM 612 C C . PHE A 1 83 ? -4.631 -2.993 -1.221 1.00 82.31 83 PHE A C 1
ATOM 614 O O . PHE A 1 83 ? -4.485 -1.828 -0.868 1.00 82.31 83 PHE A O 1
ATOM 621 N N . PHE A 1 84 ? -4.041 -3.504 -2.291 1.00 84.00 84 PHE A N 1
ATOM 622 C CA . PHE A 1 84 ? -3.082 -2.772 -3.104 1.00 84.00 84 PHE A CA 1
ATOM 623 C C . PHE A 1 84 ? -3.553 -2.688 -4.557 1.00 84.00 84 PHE A C 1
ATOM 625 O O . PHE A 1 84 ? -4.039 -3.668 -5.119 1.00 84.00 84 PHE A O 1
ATOM 632 N N . GLU A 1 85 ? -3.347 -1.527 -5.174 1.00 87.62 85 GLU A N 1
ATOM 633 C CA . GLU A 1 85 ? -3.535 -1.300 -6.602 1.00 87.62 85 GLU A CA 1
ATOM 634 C C . GLU A 1 85 ? -2.438 -0.373 -7.147 1.00 87.62 85 GLU A C 1
ATOM 636 O O . GLU A 1 85 ? -2.151 0.677 -6.573 1.00 87.62 85 GLU A O 1
ATOM 641 N N . CYS A 1 86 ? -1.849 -0.708 -8.296 1.00 88.69 86 CYS A N 1
ATOM 642 C CA . CYS A 1 86 ? -0.988 0.223 -9.026 1.00 88.69 86 CYS A CA 1
ATOM 643 C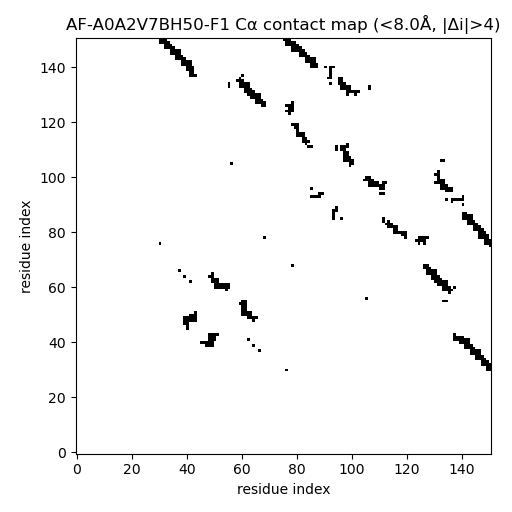 C . CYS A 1 86 ? -1.790 1.014 -10.067 1.00 88.69 86 CYS A C 1
ATOM 645 O O . CYS A 1 86 ? -2.511 0.425 -10.875 1.00 88.69 86 CYS A O 1
ATOM 647 N N . ARG A 1 87 ? -1.621 2.342 -10.100 1.00 91.06 87 ARG A N 1
ATOM 648 C CA . ARG A 1 87 ? -2.285 3.240 -11.055 1.00 91.06 87 ARG A CA 1
ATOM 649 C C . ARG A 1 87 ? -1.284 4.096 -11.849 1.00 91.06 87 ARG A C 1
ATOM 651 O O . ARG A 1 87 ? -0.318 4.585 -11.264 1.00 91.06 87 ARG A O 1
ATOM 658 N N . PRO A 1 88 ? -1.522 4.334 -13.156 1.00 90.56 88 PRO A N 1
ATOM 659 C CA . PRO A 1 88 ? -2.578 3.737 -13.982 1.00 90.56 88 PRO A CA 1
ATOM 660 C C . PRO A 1 88 ? -2.304 2.249 -14.238 1.00 90.56 88 PRO A C 1
ATOM 662 O O . PRO A 1 88 ? -1.206 1.896 -14.666 1.00 90.56 88 PRO A O 1
ATOM 665 N N . GLY A 1 89 ? -3.292 1.377 -14.014 1.00 85.44 89 GLY A N 1
ATOM 666 C CA . GLY A 1 89 ? -3.081 -0.079 -14.032 1.00 85.44 89 GLY A CA 1
ATOM 667 C C . GLY A 1 89 ? -2.605 -0.641 -15.376 1.00 85.44 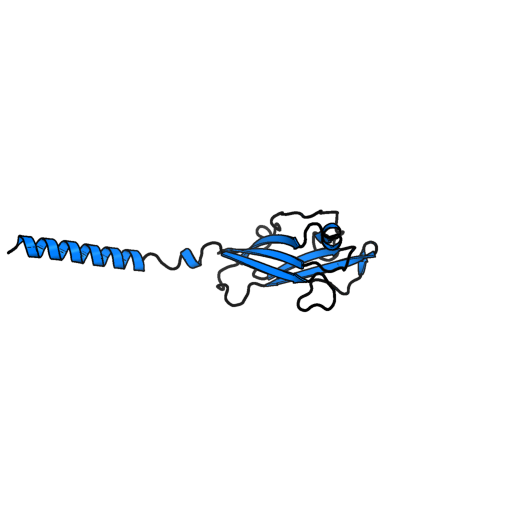89 GLY A C 1
ATOM 668 O O . GLY A 1 89 ? -1.868 -1.621 -15.407 1.00 85.44 89 GLY A O 1
ATOM 669 N N . SER A 1 90 ? -2.955 0.011 -16.486 1.00 85.25 90 SER A N 1
ATOM 670 C CA . SER A 1 90 ? -2.515 -0.365 -17.836 1.00 85.25 90 SER A CA 1
ATOM 671 C C . SER A 1 90 ? -1.141 0.193 -18.227 1.00 85.25 90 SER A C 1
ATOM 673 O O . SER A 1 90 ? -0.684 -0.047 -19.342 1.00 85.25 90 SER A O 1
ATOM 675 N N . SER A 1 91 ? -0.494 0.980 -17.363 1.00 89.06 91 SER A N 1
ATOM 676 C CA . SER A 1 91 ? 0.829 1.539 -17.650 1.00 89.06 91 SER A CA 1
ATOM 677 C C . SER A 1 91 ? 1.906 0.456 -17.616 1.00 89.06 91 SER A C 1
ATOM 679 O O . SER A 1 91 ? 1.850 -0.471 -16.806 1.00 89.06 91 SER A O 1
ATOM 681 N N . GLN A 1 92 ? 2.939 0.610 -18.448 1.00 89.38 92 GLN A N 1
ATOM 682 C CA . GLN A 1 92 ? 4.094 -0.292 -18.441 1.00 89.38 92 GLN A CA 1
ATOM 683 C C . GLN A 1 92 ? 4.765 -0.341 -17.060 1.00 89.38 92 GLN A C 1
ATOM 685 O O . GLN A 1 92 ? 5.168 -1.408 -16.597 1.00 89.38 92 GLN A O 1
ATOM 690 N N . ALA A 1 93 ? 4.771 0.799 -16.368 1.00 89.56 93 ALA A N 1
ATOM 691 C CA . ALA A 1 93 ? 5.226 0.930 -15.000 1.00 89.56 93 ALA A CA 1
ATOM 692 C C . ALA A 1 93 ? 4.465 -0.030 -14.065 1.00 89.56 93 ALA A C 1
ATOM 694 O O . ALA A 1 93 ? 5.096 -0.784 -13.322 1.00 89.56 93 ALA A O 1
ATOM 695 N N . CYS A 1 94 ? 3.134 -0.046 -14.097 1.00 89.31 94 CYS A N 1
ATOM 696 C CA . CYS A 1 94 ? 2.347 -0.941 -13.249 1.00 89.31 94 CYS A CA 1
ATOM 697 C C . CYS A 1 94 ? 2.436 -2.410 -13.669 1.00 89.31 94 CYS A C 1
ATOM 699 O O . CYS A 1 94 ? 2.594 -3.267 -12.806 1.00 89.31 94 CYS A O 1
ATOM 701 N N . LEU A 1 95 ? 2.437 -2.707 -14.972 1.00 87.38 95 LEU A N 1
ATOM 702 C CA . LEU A 1 95 ? 2.570 -4.079 -15.486 1.00 87.38 95 LEU A CA 1
ATOM 703 C C . LEU A 1 95 ? 3.909 -4.742 -15.118 1.00 87.38 95 LEU A C 1
ATOM 705 O O . LEU A 1 95 ? 4.003 -5.965 -15.064 1.00 87.38 95 LEU A O 1
ATOM 709 N N . ASN A 1 96 ? 4.938 -3.936 -14.855 1.00 88.25 96 ASN A N 1
ATOM 710 C CA . ASN A 1 96 ? 6.253 -4.384 -14.402 1.00 88.25 96 ASN A CA 1
ATOM 711 C C . ASN A 1 96 ? 6.421 -4.389 -12.873 1.00 88.25 96 ASN A C 1
ATOM 713 O O . ASN A 1 96 ? 7.499 -4.738 -12.393 1.00 88.25 96 ASN A O 1
ATOM 717 N N . THR A 1 97 ? 5.394 -4.008 -12.107 1.00 86.81 97 THR A N 1
ATOM 718 C CA . THR A 1 97 ? 5.441 -3.953 -10.639 1.00 86.81 97 THR A CA 1
ATOM 719 C C . THR A 1 97 ? 4.777 -5.184 -10.030 1.00 86.81 97 THR A C 1
ATOM 721 O O . THR A 1 97 ? 3.698 -5.590 -10.451 1.00 86.81 97 THR A O 1
ATOM 724 N N . GLN A 1 98 ? 5.422 -5.782 -9.032 1.00 83.00 98 GLN A N 1
ATOM 725 C CA . GLN A 1 98 ? 4.995 -7.019 -8.378 1.00 83.00 98 GLN A CA 1
ATOM 726 C C . GLN A 1 98 ? 5.095 -6.872 -6.857 1.00 83.00 98 GLN A C 1
ATOM 728 O O . GLN A 1 98 ? 5.955 -6.143 -6.357 1.00 83.00 98 GLN A O 1
ATOM 733 N N . GLN A 1 99 ? 4.235 -7.579 -6.124 1.00 82.19 99 GLN A N 1
ATOM 734 C CA . GLN A 1 99 ? 4.356 -7.732 -4.674 1.00 82.19 99 GLN A CA 1
ATOM 735 C C . GLN A 1 99 ? 5.371 -8.832 -4.341 1.00 82.19 99 GLN A C 1
ATOM 737 O O . GLN A 1 99 ? 5.415 -9.864 -5.008 1.00 82.19 99 GLN A O 1
ATOM 742 N N . CYS A 1 100 ? 6.146 -8.629 -3.279 1.00 79.06 100 CYS A N 1
ATOM 743 C CA . CYS A 1 100 ? 7.057 -9.622 -2.722 1.00 79.06 100 CYS A CA 1
ATOM 744 C C . CYS A 1 100 ? 6.513 -10.159 -1.385 1.00 79.06 100 CYS A C 1
ATOM 746 O O . CYS A 1 100 ? 5.887 -9.398 -0.641 1.00 79.06 100 CYS A O 1
ATOM 748 N N . PRO A 1 101 ? 6.805 -11.422 -1.015 1.00 72.94 101 PRO A N 1
ATOM 749 C CA . PRO A 1 101 ? 6.405 -11.984 0.281 1.00 72.94 101 PRO A CA 1
ATOM 750 C C . PRO A 1 101 ? 6.984 -11.250 1.503 1.00 72.94 101 PRO A C 1
ATOM 752 O O . PRO A 1 101 ? 6.423 -11.316 2.593 1.00 72.94 101 PRO A O 1
ATOM 755 N N . GLY A 1 102 ? 8.113 -10.556 1.343 1.00 70.12 102 GLY A N 1
ATOM 756 C CA . GLY A 1 102 ? 8.766 -9.803 2.411 1.00 70.12 102 GLY A CA 1
ATOM 757 C C . GLY A 1 102 ? 10.142 -9.280 2.002 1.00 70.12 102 GLY A C 1
ATOM 758 O O . GLY A 1 102 ? 10.566 -9.435 0.855 1.00 70.12 102 GLY A O 1
ATOM 759 N N . ASN A 1 103 ? 10.848 -8.666 2.953 1.00 65.19 103 ASN A N 1
ATOM 760 C CA . ASN A 1 103 ? 12.196 -8.139 2.737 1.00 65.19 103 ASN A CA 1
ATOM 761 C C . ASN A 1 103 ? 13.171 -9.250 2.309 1.00 65.19 103 ASN A C 1
ATOM 763 O O . ASN A 1 103 ? 13.306 -10.253 3.008 1.00 65.19 103 ASN A O 1
ATOM 767 N N . GLY A 1 104 ? 13.866 -9.063 1.185 1.00 59.84 104 GLY A N 1
ATOM 768 C CA . GLY A 1 104 ? 14.874 -10.007 0.688 1.00 59.84 104 GLY A CA 1
ATOM 769 C C . GLY A 1 104 ? 14.321 -11.329 0.143 1.00 59.84 104 GLY A C 1
ATOM 770 O O . GLY A 1 104 ? 15.108 -12.185 -0.257 1.00 59.84 104 GLY A O 1
ATOM 771 N N . ALA A 1 105 ? 12.995 -11.505 0.103 1.00 66.44 105 ALA A N 1
ATOM 772 C CA . ALA A 1 105 ? 12.373 -12.650 -0.550 1.00 66.44 105 ALA A CA 1
ATOM 773 C C . ALA A 1 105 ? 12.514 -12.544 -2.076 1.00 66.44 105 ALA A C 1
ATOM 775 O O . ALA A 1 105 ? 12.542 -11.446 -2.639 1.00 66.44 105 ALA A O 1
ATOM 776 N N . ILE A 1 106 ? 12.566 -13.691 -2.755 1.00 66.75 106 ILE A N 1
ATOM 777 C CA . ILE A 1 106 ? 12.435 -13.726 -4.213 1.00 66.75 106 ILE A CA 1
ATOM 778 C C . ILE A 1 106 ? 11.012 -13.277 -4.543 1.00 66.75 106 ILE A C 1
ATOM 780 O O . ILE A 1 106 ? 10.035 -13.860 -4.074 1.00 66.75 106 ILE A O 1
ATOM 784 N N . CYS A 1 107 ? 10.905 -12.190 -5.297 1.00 69.75 107 CYS A N 1
ATOM 785 C CA . CYS A 1 107 ? 9.627 -11.671 -5.751 1.00 69.75 107 CYS A CA 1
ATOM 786 C C . CYS A 1 107 ? 9.194 -12.487 -6.967 1.00 69.75 107 CYS A C 1
ATOM 788 O O . CYS A 1 107 ? 9.733 -12.301 -8.058 1.00 69.75 107 CYS A O 1
ATOM 790 N N . ASP A 1 108 ? 8.261 -13.412 -6.773 1.00 54.81 108 ASP A N 1
ATOM 791 C CA . ASP A 1 108 ? 7.631 -14.119 -7.883 1.00 54.81 108 ASP A CA 1
ATOM 792 C C . ASP A 1 108 ? 6.587 -13.225 -8.573 1.00 54.81 108 ASP A C 1
ATOM 794 O O . ASP A 1 108 ? 6.039 -12.294 -7.974 1.00 54.81 108 ASP A O 1
ATOM 798 N N . ARG A 1 109 ? 6.313 -13.513 -9.855 1.00 48.72 109 ARG A N 1
ATOM 799 C CA . ARG A 1 109 ? 5.356 -12.790 -10.714 1.00 48.72 109 ARG A CA 1
ATOM 800 C C . ARG A 1 109 ? 3.935 -12.811 -10.173 1.00 48.72 109 ARG A C 1
ATOM 802 O O . ARG A 1 109 ? 3.080 -13.556 -10.636 1.00 48.72 109 ARG A O 1
ATOM 809 N N . HIS A 1 110 ? 3.659 -11.887 -9.269 1.00 45.72 110 HIS A N 1
ATOM 810 C CA . HIS A 1 110 ? 2.315 -11.508 -8.890 1.00 45.72 110 HIS A CA 1
ATOM 811 C C . HIS A 1 110 ? 1.880 -10.310 -9.732 1.00 45.72 110 HIS A C 1
ATOM 813 O O . HIS A 1 110 ? 2.105 -9.154 -9.372 1.00 45.72 110 HIS A O 1
ATOM 819 N N . VAL A 1 111 ? 1.275 -10.595 -10.889 1.00 40.03 111 VAL A N 1
ATOM 820 C CA . VAL A 1 111 ? 0.590 -9.577 -11.691 1.00 40.03 111 VAL A CA 1
ATOM 821 C C . VAL A 1 111 ? -0.644 -9.144 -10.904 1.00 40.03 111 VAL A C 1
ATOM 823 O O . VAL A 1 111 ? -1.631 -9.869 -10.851 1.00 40.03 111 VAL A O 1
ATOM 826 N N . ASN A 1 112 ? -0.553 -7.980 -10.264 1.00 37.66 112 ASN A N 1
ATOM 827 C CA . ASN A 1 112 ? -1.674 -7.264 -9.653 1.00 37.66 112 ASN A CA 1
ATOM 828 C C . ASN A 1 112 ? -2.583 -8.120 -8.729 1.00 37.66 112 ASN A C 1
ATOM 830 O O . ASN A 1 112 ? -3.789 -8.219 -8.968 1.00 37.66 112 ASN A O 1
ATOM 834 N N . PRO A 1 113 ? -2.051 -8.771 -7.677 1.00 40.78 113 PRO A N 1
ATOM 835 C CA . PRO A 1 113 ? -2.895 -9.479 -6.726 1.00 40.78 113 PRO A CA 1
ATOM 836 C C . PRO A 1 113 ? -3.718 -8.468 -5.913 1.00 40.78 113 PRO A C 1
ATOM 838 O O . PRO A 1 113 ? -3.209 -7.817 -5.004 1.00 40.78 113 PRO A O 1
ATOM 841 N N . VAL A 1 114 ? -5.019 -8.377 -6.197 1.00 41.22 114 VAL A N 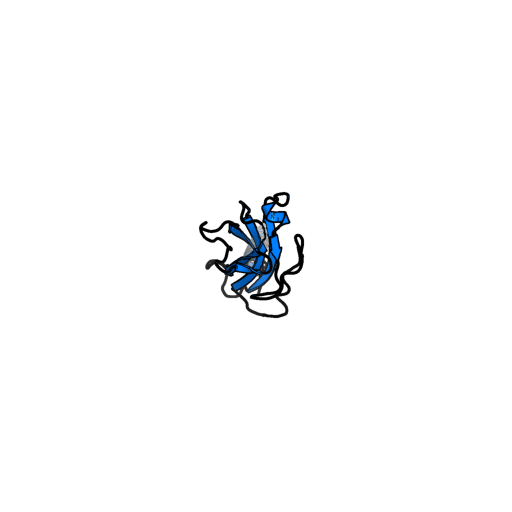1
ATOM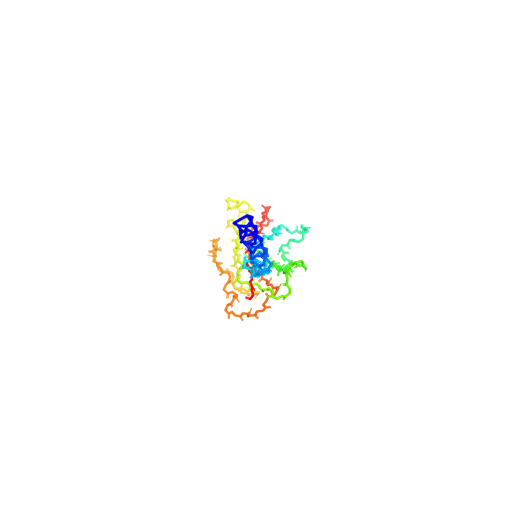 842 C CA . VAL A 1 114 ? -6.011 -7.905 -5.220 1.00 41.22 114 VAL A CA 1
ATOM 843 C C . VAL A 1 114 ? -6.239 -9.060 -4.251 1.00 41.22 114 VAL A C 1
ATOM 845 O O . VAL A 1 114 ? -7.219 -9.793 -4.344 1.00 41.22 114 VAL A O 1
ATOM 848 N N . VAL A 1 115 ? -5.270 -9.306 -3.378 1.00 44.59 115 VAL A N 1
ATOM 849 C CA . VAL A 1 115 ? -5.405 -10.298 -2.311 1.00 44.59 115 VAL A CA 1
ATOM 850 C C . VAL A 1 115 ? -5.244 -9.538 -1.000 1.00 44.59 115 VAL A C 1
ATOM 852 O O . VAL A 1 115 ? -4.339 -8.702 -0.914 1.00 44.59 115 VAL A O 1
ATOM 855 N N . PRO A 1 116 ? -6.120 -9.762 -0.000 1.00 48.97 116 PRO A N 1
ATOM 856 C CA . PRO A 1 116 ? -5.899 -9.239 1.338 1.00 48.97 116 PRO A CA 1
ATOM 857 C C . PRO A 1 116 ? -4.482 -9.623 1.735 1.00 48.97 116 PRO A C 1
ATOM 859 O O . PRO A 1 116 ? -4.132 -10.800 1.692 1.00 48.97 116 PRO A O 1
ATOM 862 N N . VAL A 1 117 ? -3.635 -8.653 2.066 1.00 51.34 117 VAL A N 1
ATOM 863 C CA . VAL A 1 117 ? -2.337 -9.012 2.630 1.00 51.34 117 VAL A CA 1
ATOM 864 C C . VAL A 1 117 ? -2.669 -9.800 3.910 1.00 51.34 117 VAL A C 1
ATOM 866 O O . VAL A 1 117 ? -3.339 -9.244 4.781 1.00 51.34 117 VAL A O 1
ATOM 869 N N . ASP A 1 118 ? -2.294 -11.088 3.984 1.00 49.34 118 ASP A N 1
ATOM 870 C CA . ASP A 1 118 ? -2.645 -12.084 5.029 1.00 49.34 118 ASP A CA 1
ATOM 871 C C . ASP A 1 118 ? -2.090 -11.732 6.440 1.00 49.34 118 ASP A C 1
ATOM 873 O O . ASP A 1 118 ? -1.649 -12.573 7.226 1.00 49.34 118 ASP A O 1
ATOM 877 N N . PHE A 1 119 ? -2.065 -10.450 6.796 1.00 50.25 119 PHE A N 1
ATOM 878 C CA . PHE A 1 119 ? -1.438 -9.908 7.996 1.00 50.25 119 PHE A CA 1
ATOM 879 C C . PHE A 1 119 ? -2.288 -10.074 9.248 1.00 50.25 119 PHE A C 1
ATOM 881 O O . PHE A 1 119 ? -1.740 -10.210 10.339 1.00 50.25 119 PHE A O 1
ATOM 888 N N . ASN A 1 120 ? -3.615 -10.105 9.122 1.00 43.03 120 ASN A N 1
ATOM 889 C CA . ASN A 1 120 ? -4.484 -10.104 10.300 1.00 43.03 120 ASN A CA 1
ATOM 890 C C . ASN A 1 120 ? -4.447 -11.430 11.082 1.00 43.03 120 ASN A C 1
ATOM 892 O O . ASN A 1 120 ? -4.824 -11.460 12.249 1.00 43.03 120 ASN A O 1
ATOM 896 N N . ILE A 1 121 ? -3.957 -12.516 10.468 1.00 44.84 121 ILE A N 1
ATOM 897 C CA . ILE A 1 121 ? -3.743 -13.794 11.166 1.00 44.84 121 ILE A CA 1
ATOM 898 C C . ILE A 1 121 ? -2.364 -13.831 11.847 1.00 44.84 121 ILE A C 1
ATOM 900 O O . ILE A 1 121 ? -2.219 -14.460 12.891 1.00 44.84 121 ILE A O 1
ATOM 904 N N . SER A 1 122 ? -1.350 -13.150 11.302 1.00 50.47 122 SER A N 1
ATOM 905 C CA . SER A 1 122 ? 0.037 -13.282 11.775 1.00 50.47 122 SER A CA 1
ATOM 906 C C . SER A 1 122 ? 0.479 -12.216 12.786 1.00 50.47 122 SER A C 1
ATOM 908 O O . SER A 1 122 ? 1.409 -12.482 13.547 1.00 50.47 122 SER A O 1
ATOM 910 N N . GLN A 1 123 ? -0.157 -11.036 12.833 1.00 60.09 123 GLN A N 1
ATOM 911 C CA . GLN A 1 123 ? 0.246 -9.932 13.725 1.00 60.09 123 GLN A CA 1
ATOM 912 C C . GLN A 1 123 ? -0.952 -9.171 14.331 1.00 60.09 123 GLN A C 1
ATOM 914 O O . GLN A 1 123 ? -1.277 -8.062 13.896 1.00 60.09 123 GLN A O 1
ATOM 919 N N . PRO A 1 124 ? -1.621 -9.727 15.359 1.00 65.75 124 PRO A N 1
ATOM 920 C CA . PRO A 1 124 ? -2.691 -9.020 16.056 1.00 65.75 124 PRO A CA 1
ATOM 921 C C . PRO A 1 124 ? -2.170 -7.721 16.695 1.00 65.75 124 PRO A C 1
ATOM 923 O O . PRO A 1 124 ? -1.114 -7.706 17.323 1.00 65.75 124 PRO A O 1
ATOM 926 N N . GLY A 1 125 ? -2.923 -6.626 16.551 1.00 72.31 125 GLY A N 1
ATOM 927 C CA . GLY A 1 125 ? -2.587 -5.333 17.160 1.00 72.31 125 GLY A CA 1
ATOM 928 C C . GLY A 1 125 ? -1.679 -4.422 16.320 1.00 72.31 125 GLY A C 1
ATOM 929 O O . GLY A 1 125 ? -1.213 -3.393 16.811 1.00 72.31 125 GLY A O 1
ATOM 930 N N . ALA A 1 126 ? -1.405 -4.764 15.058 1.00 81.31 126 ALA A N 1
ATOM 931 C CA . ALA A 1 126 ? -0.548 -3.952 14.198 1.00 81.31 126 ALA A CA 1
ATOM 932 C C . ALA A 1 126 ? -1.180 -2.583 13.863 1.00 81.31 126 ALA A C 1
ATOM 934 O O . ALA A 1 126 ? -2.288 -2.499 13.336 1.00 81.31 126 ALA A O 1
ATOM 935 N N . ARG A 1 127 ? -0.441 -1.495 14.119 1.00 86.00 127 ARG A N 1
ATOM 936 C CA . ARG A 1 127 ? -0.766 -0.118 13.672 1.00 86.00 127 ARG A CA 1
ATOM 937 C C . ARG A 1 127 ? 0.175 0.409 12.586 1.00 86.00 127 ARG A C 1
ATOM 939 O O . ARG A 1 127 ? 0.064 1.551 12.142 1.00 86.00 127 ARG A O 1
ATOM 946 N N . ALA A 1 128 ? 1.133 -0.411 12.185 1.00 86.56 128 ALA A N 1
ATOM 947 C CA . ALA A 1 128 ? 2.030 -0.139 11.083 1.00 86.56 128 ALA A CA 1
ATOM 948 C C . ALA A 1 128 ? 2.350 -1.452 10.375 1.00 86.56 128 ALA A C 1
ATOM 950 O O . ALA A 1 128 ? 2.454 -2.493 11.021 1.00 86.56 128 ALA A O 1
ATOM 951 N N . VAL A 1 129 ? 2.518 -1.387 9.061 1.00 82.06 129 VAL A N 1
ATOM 952 C CA . VAL A 1 129 ? 2.876 -2.526 8.222 1.00 82.06 129 VAL A CA 1
ATOM 953 C C . VAL A 1 129 ? 3.774 -2.065 7.085 1.00 82.06 129 VAL A C 1
ATOM 955 O O . VAL A 1 129 ? 3.732 -0.910 6.658 1.00 82.06 129 VAL A O 1
ATOM 958 N N . GLU A 1 130 ? 4.616 -2.970 6.605 1.00 85.50 130 GLU A N 1
ATOM 959 C CA . GLU A 1 130 ? 5.463 -2.725 5.448 1.00 85.50 130 GLU A CA 1
ATOM 960 C C . GLU A 1 130 ? 5.009 -3.603 4.296 1.00 85.50 130 GLU A C 1
ATOM 962 O O . GLU A 1 130 ? 5.017 -4.830 4.397 1.00 85.50 130 GLU A O 1
ATOM 967 N N . TRP A 1 131 ? 4.632 -2.963 3.196 1.00 8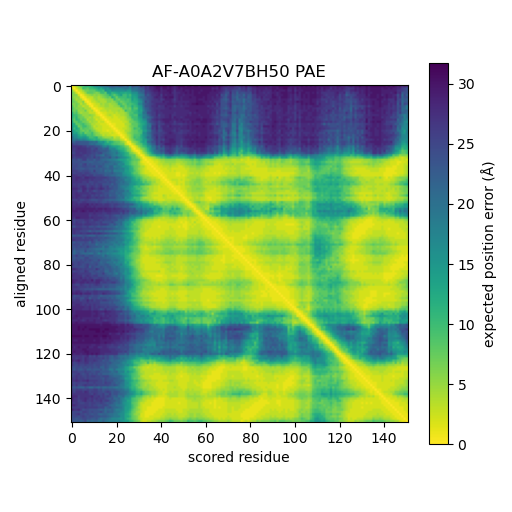6.25 131 TRP A N 1
ATOM 968 C CA . TRP A 1 131 ? 4.425 -3.652 1.935 1.00 86.25 131 TRP A CA 1
ATOM 969 C C . TRP A 1 131 ? 5.738 -3.676 1.159 1.00 86.25 131 TRP A C 1
ATOM 971 O O . TRP A 1 131 ? 6.406 -2.646 1.019 1.00 86.25 131 TRP A O 1
ATOM 981 N N . TRP A 1 132 ? 6.096 -4.853 0.656 1.00 86.25 132 TRP A N 1
ATOM 982 C CA . TRP A 1 132 ? 7.297 -5.072 -0.137 1.00 86.25 132 TRP A CA 1
ATOM 983 C C . TRP A 1 132 ? 6.921 -5.410 -1.570 1.00 86.25 132 TRP A C 1
ATOM 985 O O . TRP A 1 132 ? 6.004 -6.192 -1.820 1.00 86.25 132 TRP A O 1
ATOM 995 N N . GLY A 1 133 ? 7.664 -4.839 -2.507 1.00 86.81 133 GLY A N 1
ATOM 996 C CA . GLY A 1 133 ? 7.476 -5.068 -3.927 1.00 86.81 133 GLY A CA 1
ATOM 997 C C . GLY A 1 133 ? 8.778 -5.004 -4.703 1.00 86.81 133 GLY A C 1
ATOM 998 O O . GLY A 1 133 ? 9.845 -4.703 -4.167 1.00 86.81 133 GLY A O 1
ATOM 999 N N . TRP A 1 134 ? 8.675 -5.281 -5.992 1.00 88.81 134 TRP A N 1
ATOM 1000 C CA . TRP A 1 134 ? 9.765 -5.193 -6.951 1.00 88.81 134 TRP A CA 1
ATOM 1001 C C . TRP A 1 134 ? 9.230 -4.629 -8.260 1.00 88.81 134 TRP A C 1
ATOM 1003 O O . TRP A 1 134 ? 8.086 -4.891 -8.634 1.00 88.81 134 TRP A O 1
ATOM 1013 N N . THR A 1 135 ? 10.048 -3.853 -8.964 1.00 88.06 135 THR A N 1
ATOM 1014 C CA . THR A 1 135 ? 9.709 -3.356 -10.298 1.00 88.06 135 THR A CA 1
ATOM 1015 C C . THR A 1 135 ? 10.914 -3.374 -11.229 1.00 88.06 135 THR A C 1
ATOM 1017 O O . THR A 1 135 ? 12.009 -2.977 -10.837 1.00 88.06 135 THR A O 1
ATOM 1020 N N . SER A 1 136 ? 10.713 -3.793 -12.479 1.00 88.50 136 SER A N 1
ATOM 1021 C CA . SER A 1 136 ? 11.682 -3.608 -13.575 1.00 88.50 136 SER A CA 1
ATOM 1022 C C . SER A 1 136 ? 11.554 -2.248 -14.261 1.00 88.50 136 SER A C 1
ATOM 1024 O O . SER A 1 136 ? 12.407 -1.884 -15.063 1.00 88.50 136 SER A O 1
ATOM 1026 N N . ASP A 1 137 ? 10.490 -1.499 -13.972 1.00 88.88 137 ASP A N 1
ATOM 1027 C CA . ASP A 1 137 ? 10.209 -0.204 -14.589 1.00 88.88 137 ASP A CA 1
ATOM 1028 C C . ASP A 1 137 ? 10.035 0.857 -13.501 1.00 88.88 137 ASP A C 1
ATOM 1030 O O . ASP A 1 137 ? 9.131 0.771 -12.667 1.00 88.88 137 ASP A O 1
ATOM 1034 N N . VAL A 1 138 ? 10.911 1.856 -13.494 1.00 86.19 138 VAL A N 1
ATOM 1035 C CA . VAL A 1 138 ? 10.934 2.936 -12.496 1.00 86.19 138 VAL A CA 1
ATOM 1036 C C . VAL A 1 138 ? 10.138 4.176 -12.927 1.00 86.19 138 VAL A C 1
ATOM 1038 O O . VAL A 1 138 ? 10.221 5.211 -12.267 1.00 86.19 138 VAL A O 1
ATOM 1041 N N . GLY A 1 139 ? 9.388 4.080 -14.029 1.00 85.81 139 GLY A N 1
ATOM 1042 C CA . GLY A 1 139 ? 8.563 5.154 -14.572 1.00 85.81 139 GLY A CA 1
ATOM 1043 C C . GLY A 1 139 ? 7.420 5.601 -13.656 1.00 85.81 139 GLY A C 1
ATOM 1044 O O . GLY A 1 139 ? 7.150 5.007 -12.605 1.00 85.81 139 GLY A O 1
ATOM 1045 N N . ASP A 1 140 ? 6.740 6.667 -14.082 1.00 89.25 140 ASP A N 1
ATOM 1046 C CA . ASP A 1 140 ? 5.678 7.324 -13.319 1.00 89.25 140 ASP A CA 1
ATOM 1047 C C . ASP A 1 140 ? 4.478 6.383 -13.106 1.00 89.25 140 ASP A C 1
ATOM 1049 O O . ASP A 1 140 ? 3.776 5.997 -14.041 1.00 89.25 140 ASP A O 1
ATOM 1053 N N . ALA A 1 141 ? 4.256 6.010 -11.848 1.00 91.25 141 ALA A N 1
ATOM 1054 C CA . ALA A 1 141 ? 3.095 5.271 -11.371 1.00 91.25 141 ALA A CA 1
ATOM 1055 C C . ALA A 1 141 ? 2.916 5.508 -9.867 1.00 91.25 141 ALA A C 1
ATOM 1057 O O . ALA A 1 141 ? 3.861 5.887 -9.165 1.00 91.25 141 ALA A O 1
ATOM 1058 N N . THR A 1 142 ? 1.719 5.232 -9.365 1.00 93.31 142 THR A N 1
ATOM 1059 C CA . THR A 1 142 ? 1.363 5.373 -7.953 1.00 93.31 142 THR A CA 1
ATOM 1060 C C . THR A 1 142 ? 0.845 4.050 -7.413 1.00 93.31 142 THR A C 1
ATOM 1062 O O . THR A 1 142 ? 0.014 3.392 -8.034 1.00 93.31 142 THR A O 1
ATOM 1065 N N . LEU A 1 143 ? 1.338 3.666 -6.241 1.00 92.19 143 LEU A N 1
ATOM 1066 C CA . LEU A 1 143 ? 0.857 2.525 -5.478 1.00 92.19 143 LEU A CA 1
ATOM 1067 C C . LEU A 1 143 ? -0.208 3.026 -4.503 1.00 92.19 143 LEU A C 1
ATOM 1069 O O . LEU A 1 143 ? 0.096 3.810 -3.604 1.00 92.19 143 LEU A O 1
ATOM 1073 N N . HIS A 1 144 ? -1.450 2.608 -4.709 1.00 92.38 144 HIS A N 1
ATOM 1074 C CA . HIS A 1 144 ? -2.587 2.913 -3.853 1.00 92.38 144 HIS A CA 1
ATOM 1075 C C . HIS A 1 144 ? -2.842 1.751 -2.902 1.00 92.38 144 HIS A C 1
ATOM 1077 O O . HIS A 1 144 ? -2.837 0.593 -3.313 1.00 92.38 144 HIS A O 1
ATOM 1083 N N . PHE A 1 145 ? -3.073 2.079 -1.637 1.00 88.81 145 PHE A N 1
ATOM 1084 C CA . PHE A 1 145 ? -3.347 1.123 -0.582 1.00 88.81 145 PHE A CA 1
ATOM 1085 C C . PHE A 1 145 ? -4.632 1.495 0.134 1.00 88.81 145 PHE A C 1
ATOM 1087 O O . PHE A 1 145 ? -4.678 2.546 0.769 1.00 88.81 145 PHE A O 1
ATOM 1094 N N . ASP A 1 146 ? -5.632 0.625 0.079 1.00 88.56 146 ASP A N 1
ATOM 1095 C CA . ASP A 1 146 ? -6.823 0.735 0.912 1.00 88.56 146 ASP A CA 1
ATOM 1096 C C . ASP A 1 146 ? -6.601 -0.079 2.182 1.00 88.56 146 ASP A C 1
ATOM 1098 O O . ASP A 1 146 ? -6.404 -1.295 2.150 1.00 88.56 146 ASP A O 1
ATOM 1102 N N . VAL A 1 147 ? -6.583 0.608 3.317 1.00 86.81 147 VAL A N 1
ATOM 1103 C CA . VAL A 1 147 ? -6.280 0.029 4.619 1.00 86.81 147 VAL A CA 1
ATOM 1104 C C . VAL A 1 147 ? -7.559 -0.032 5.423 1.00 86.81 147 VAL A C 1
ATOM 1106 O O . VAL A 1 147 ? -8.155 0.987 5.765 1.00 86.81 147 VAL A O 1
ATOM 1109 N N . THR A 1 148 ? -7.970 -1.250 5.736 1.00 86.94 148 THR A N 1
ATOM 1110 C CA . THR A 1 148 ? -9.100 -1.520 6.610 1.00 86.94 148 THR A CA 1
ATOM 1111 C C . THR A 1 148 ? -8.611 -1.618 8.049 1.00 86.94 148 THR A C 1
ATOM 1113 O O . THR A 1 148 ? -7.698 -2.394 8.336 1.00 86.94 148 THR A O 1
ATOM 1116 N N . VAL A 1 149 ? -9.241 -0.885 8.965 1.00 86.44 149 VAL A N 1
ATOM 1117 C CA . VAL A 1 149 ? -8.980 -0.946 10.406 1.00 86.44 149 VAL A CA 1
ATOM 1118 C C . VAL A 1 149 ? -10.218 -1.332 11.193 1.00 86.44 149 VAL A C 1
ATOM 1120 O O . VAL A 1 149 ? -11.338 -1.047 10.782 1.00 86.44 149 VAL A O 1
ATOM 1123 N N . GLY A 1 150 ? -10.012 -1.966 12.339 1.00 85.38 150 GLY A N 1
ATOM 1124 C CA . GLY A 1 150 ? -11.074 -2.371 13.251 1.00 85.38 150 GLY A CA 1
ATOM 1125 C C . GLY A 1 150 ? -10.530 -2.667 14.649 1.00 85.38 150 GLY A C 1
ATOM 1126 O O . GLY A 1 150 ? -9.306 -2.743 14.805 1.00 85.38 150 GLY A O 1
ATOM 1127 N N . PRO A 1 151 ? -11.418 -2.814 15.646 1.00 83.12 151 PRO A N 1
ATOM 1128 C CA . PRO A 1 151 ? -11.044 -3.217 17.000 1.00 83.12 151 PRO A CA 1
ATOM 1129 C C . PRO A 1 151 ? -10.383 -4.589 16.984 1.00 83.12 151 PRO A C 1
ATOM 1131 O O . PRO A 1 151 ? -10.627 -5.359 16.024 1.00 83.12 151 PRO A O 1
#

pLDDT: mean 75.61, std 15.06, range [37.66, 93.5]

Sequence (151 aa):
MQANTRRIVITLLSCALIQLLLALAGPEAARAQQTFSIAFPKKAGEPNSCMTQMPGGNGGTFLRCRIVLPADVPSDLFIRAVFFECRPGSSQACLNTQQCPGNGAICDRHVNPVVPVDFNISQPGARAVEWWGWTSDVGDATLHFDVTVGP

Secondary structure (DSSP, 8-state):
-HHHHHHHHHHHHHHHHHHHHHHHS-GGGGGS-EEEEEEEE-STTSTT--EEEEEPGGG-EEEEEEEE--TTS-TT-EEEEEEEEEESTTSHHHHTEEE-SSTT------BS-----THHHH-TT-SEEEEEEEES--SS-EEEEEEEEE-

Foldseek 3Di:
DVVVVVVVVVVVVVVVVVVVVVVVVDCVVLQPKDKDKDKAKCAPPDVQHQWDPDQDPPRWTKGKHKDAADPPRDLPKAWQWKFKDKPPCPDPFLQQKFWALDPPGDTDDDNRDRDTNPVCVPDPSHRMDMTMMIGNDNDTMMMMMITIMHD

Solvent-accessible surface area (backbone atoms only — not comparable to full-atom values): 8436 Å² total; per-residue (Å²): 117,70,71,60,56,55,52,52,51,52,54,52,52,50,52,52,49,51,54,48,51,61,66,64,62,55,72,60,77,78,57,42,76,43,76,49,77,50,75,25,36,43,25,73,91,44,83,70,31,20,42,49,94,51,81,28,79,93,81,24,33,29,30,52,40,79,48,61,68,56,90,87,55,61,90,72,45,20,54,55,35,43,37,56,47,49,39,59,60,88,36,69,28,32,71,38,34,25,54,24,91,38,89,92,47,80,61,56,94,35,77,76,61,80,47,69,49,78,46,51,84,77,44,82,79,32,52,59,50,74,48,32,27,38,24,70,38,70,49,89,32,33,42,36,32,45,37,30,30,25,106